Protein AF-A0A8K0G559-F1 (afdb_monomer_lite)

Organism: Ignelater luminosus (NCBI:txid2038154)

pLDDT: mean 91.62, std 3.61, range [75.44, 96.12]

InterPro domains:
  IPR001873 Epithelial sodium channel [PF00858] (1-107)
  IPR001873 Epithelial sodium channel [PTHR11690] (1-107)

Foldseek 3Di:
DFDDDPQDDGDPVHDDDDDPPDDDDDDDDDDDDDDDPVCVPDDCVVVVHDAQPRDDDDQTPTDDPRSVVLSVLQVQLCVQQVFGDPPGGDDPPTHHDDPVCVVVNVVSD

Radius of gyration: 18.07 Å; chains: 1; bounding box: 38×43×40 Å

Sequence (109 aa):
VTLHHPSELPDMDRHFRVPLDQAVLVGIKPRMITVSEELKSYTPKERQCYFSKEKYLRYFKRYTQNNCLHECYSNFTLQKCGCYPFYMPKNDSPVICGPGSNECLENSR

Secondary structure (DSSP, 8-state):
-B---TTSPPPTTSB----TT---------------GGGGGS-HHHHTS--TTTS--SS-SS--HHHHHHHHHHHHHHHHHSSB-TTS---SS--B--GGGHHHHHTT-

Structure (mmCIF, N/CA/C/O backbone):
data_AF-A0A8K0G559-F1
#
_entry.id   AF-A0A8K0G559-F1
#
loop_
_atom_site.group_PDB
_atom_site.id
_atom_site.type_symbol
_atom_site.label_atom_id
_atom_site.label_alt_id
_atom_site.label_comp_id
_atom_site.label_asym_id
_atom_site.label_entity_id
_atom_site.label_seq_id
_atom_site.pdbx_PDB_ins_code
_atom_site.Cartn_x
_atom_site.Cartn_y
_atom_site.Cartn_z
_atom_site.occupancy
_atom_site.B_iso_or_equiv
_atom_site.auth_seq_id
_atom_site.auth_comp_id
_atom_site.auth_asym_id
_atom_site.auth_atom_id
_atom_site.pdbx_PDB_model_num
ATOM 1 N N . VAL A 1 1 ? 1.305 -17.890 -6.013 1.00 89.75 1 VAL A N 1
ATOM 2 C CA . VAL A 1 1 ? 0.002 -17.398 -5.517 1.00 89.75 1 VAL A CA 1
ATOM 3 C C . VAL A 1 1 ? 0.228 -16.695 -4.189 1.00 89.75 1 VAL A C 1
ATOM 5 O O . VAL A 1 1 ? 0.958 -17.223 -3.354 1.00 89.75 1 VAL A O 1
ATOM 8 N N . THR A 1 2 ? -0.338 -15.504 -4.015 1.00 93.06 2 THR A N 1
ATOM 9 C CA . THR A 1 2 ? -0.297 -14.731 -2.765 1.00 93.06 2 THR A CA 1
ATOM 10 C C . THR A 1 2 ? -1.704 -14.674 -2.171 1.00 93.06 2 THR A C 1
ATOM 12 O O . THR A 1 2 ? -2.694 -14.695 -2.900 1.00 93.06 2 THR A O 1
ATOM 15 N N . LEU A 1 3 ? -1.798 -14.642 -0.842 1.00 91.69 3 LEU A N 1
ATOM 16 C CA . LEU A 1 3 ? -3.050 -14.429 -0.116 1.00 91.69 3 LEU A CA 1
ATOM 17 C C . LEU A 1 3 ? -2.851 -13.219 0.782 1.00 91.69 3 LEU A C 1
ATOM 19 O O . LEU A 1 3 ? -1.923 -13.193 1.587 1.00 91.69 3 LEU A O 1
ATOM 23 N N . HIS A 1 4 ? -3.709 -12.221 0.635 1.00 91.25 4 HIS A N 1
ATOM 24 C CA . HIS A 1 4 ? -3.588 -10.965 1.359 1.00 91.25 4 HIS A CA 1
ATOM 25 C C . HIS A 1 4 ? -4.966 -10.365 1.635 1.00 91.25 4 HIS A C 1
ATOM 27 O O . HIS A 1 4 ? -5.989 -10.814 1.112 1.00 91.25 4 HIS A O 1
ATOM 33 N N . HIS A 1 5 ? -4.991 -9.349 2.492 1.00 90.69 5 HIS A N 1
ATOM 34 C CA . HIS A 1 5 ? -6.200 -8.593 2.770 1.00 90.69 5 HIS A CA 1
ATOM 35 C C . HIS A 1 5 ? -6.624 -7.790 1.518 1.00 90.69 5 HIS A C 1
ATOM 37 O O . HIS A 1 5 ? -5.761 -7.209 0.858 1.00 90.69 5 HIS A O 1
ATOM 43 N N . PRO A 1 6 ? -7.927 -7.687 1.186 1.00 91.50 6 PRO A N 1
ATOM 44 C CA . PRO A 1 6 ? -8.396 -7.054 -0.056 1.00 91.50 6 PRO A CA 1
ATOM 45 C C . PRO A 1 6 ? -8.085 -5.554 -0.171 1.00 91.50 6 PRO A C 1
ATOM 47 O O . PRO A 1 6 ? -8.108 -5.005 -1.267 1.00 91.50 6 PRO A O 1
ATOM 50 N N . SER A 1 7 ? -7.811 -4.878 0.947 1.00 92.00 7 SER A N 1
ATOM 51 C CA . SER A 1 7 ? -7.400 -3.465 0.951 1.00 92.00 7 SER A CA 1
ATOM 52 C C . SER A 1 7 ? -5.890 -3.251 0.815 1.00 92.00 7 SER A C 1
ATOM 54 O O . SER A 1 7 ? -5.461 -2.102 0.868 1.00 92.00 7 SER A O 1
ATOM 56 N N . GLU A 1 8 ? -5.092 -4.314 0.720 1.00 92.00 8 GLU A N 1
ATOM 57 C CA . GLU A 1 8 ? -3.628 -4.256 0.640 1.00 92.00 8 GLU A CA 1
ATOM 58 C C . GLU A 1 8 ? -3.142 -4.756 -0.721 1.00 92.00 8 GLU A C 1
ATOM 60 O O . GLU A 1 8 ? -3.822 -5.546 -1.379 1.00 92.00 8 GLU A O 1
ATOM 65 N N . LEU A 1 9 ? -1.957 -4.305 -1.137 1.00 88.31 9 LEU A N 1
ATOM 66 C CA . LEU A 1 9 ? -1.289 -4.848 -2.317 1.00 88.31 9 LEU A CA 1
ATOM 67 C C . LEU A 1 9 ? -0.707 -6.239 -2.018 1.00 88.31 9 LEU A C 1
ATOM 69 O O . LEU A 1 9 ? -0.299 -6.499 -0.882 1.00 88.31 9 LEU A O 1
ATOM 73 N N . PRO A 1 10 ? -0.643 -7.130 -3.021 1.00 89.69 10 PRO A N 1
ATOM 74 C CA . PRO A 1 10 ? 0.009 -8.419 -2.862 1.00 89.69 10 PRO A CA 1
ATOM 75 C C . PRO A 1 10 ? 1.507 -8.232 -2.604 1.00 89.69 10 PRO A C 1
ATOM 77 O O . PRO A 1 10 ? 2.217 -7.637 -3.413 1.00 89.69 10 PRO A O 1
ATOM 80 N N . ASP A 1 11 ? 1.984 -8.797 -1.498 1.00 84.12 11 ASP A N 1
ATOM 81 C CA . ASP A 1 11 ? 3.408 -8.911 -1.200 1.00 84.12 11 ASP A CA 1
ATOM 82 C C . ASP A 1 11 ? 3.963 -10.204 -1.810 1.00 84.12 11 ASP A C 1
ATOM 84 O O . ASP A 1 11 ? 3.534 -11.314 -1.474 1.00 84.12 11 ASP A O 1
ATOM 88 N N . MET A 1 12 ? 4.914 -10.055 -2.731 1.00 84.38 12 MET A N 1
ATOM 89 C CA . MET A 1 12 ? 5.540 -11.178 -3.420 1.00 84.38 12 MET A CA 1
ATOM 90 C C . MET A 1 12 ? 6.607 -11.874 -2.577 1.00 84.38 12 MET A C 1
ATOM 92 O O . MET A 1 12 ? 6.974 -12.994 -2.919 1.00 84.38 12 MET A O 1
ATOM 96 N N . ASP A 1 13 ? 7.047 -11.309 -1.453 1.00 85.31 13 ASP A N 1
ATOM 97 C CA . ASP A 1 13 ? 7.947 -12.009 -0.530 1.00 85.31 13 ASP A CA 1
ATOM 98 C C . ASP A 1 13 ? 7.197 -13.118 0.237 1.00 85.31 13 ASP A C 1
ATOM 100 O O . ASP A 1 13 ? 7.787 -14.114 0.661 1.00 85.31 13 ASP A O 1
ATOM 104 N N . ARG A 1 14 ? 5.861 -13.017 0.341 1.00 86.00 14 ARG A N 1
ATOM 105 C CA . ARG A 1 14 ? 4.988 -13.971 1.047 1.00 86.00 14 ARG A CA 1
ATOM 106 C C . ARG A 1 14 ? 4.042 -14.687 0.083 1.00 86.00 14 ARG A C 1
ATOM 108 O O . ARG A 1 14 ? 2.842 -14.422 0.023 1.00 86.00 14 ARG A O 1
ATOM 115 N N . HIS A 1 15 ? 4.588 -15.648 -0.655 1.00 91.56 15 HIS A N 1
ATOM 116 C CA . HIS A 1 15 ? 3.856 -16.430 -1.650 1.00 91.56 15 HIS A CA 1
ATOM 117 C C . HIS A 1 15 ? 4.050 -17.936 -1.460 1.00 91.56 15 HIS A C 1
ATOM 119 O O . HIS A 1 15 ? 5.037 -18.393 -0.888 1.00 91.56 15 HIS A O 1
ATOM 125 N N . PHE A 1 16 ? 3.133 -18.721 -2.021 1.00 90.19 16 PHE A N 1
ATOM 126 C CA . PHE A 1 16 ? 3.349 -20.145 -2.261 1.00 90.19 16 PHE A CA 1
ATOM 127 C C . PHE A 1 16 ? 3.399 -20.428 -3.761 1.00 90.19 16 PHE A C 1
ATOM 129 O O . PHE A 1 16 ? 2.790 -19.725 -4.579 1.00 90.19 16 PHE A O 1
ATOM 136 N N . ARG A 1 17 ? 4.163 -21.452 -4.133 1.00 91.62 17 ARG A N 1
ATOM 137 C CA . ARG A 1 17 ? 4.357 -21.866 -5.523 1.00 91.62 17 ARG A CA 1
ATOM 138 C C . ARG A 1 17 ? 3.401 -23.001 -5.849 1.00 91.62 17 ARG A C 1
ATOM 140 O O . ARG A 1 17 ? 3.175 -23.877 -5.021 1.00 91.62 17 ARG A O 1
ATOM 147 N N . VAL A 1 18 ? 2.846 -22.956 -7.052 1.00 93.75 18 VAL A N 1
ATOM 148 C CA . VAL A 1 18 ? 1.991 -24.011 -7.593 1.00 93.75 18 VAL A CA 1
ATOM 149 C C . VAL A 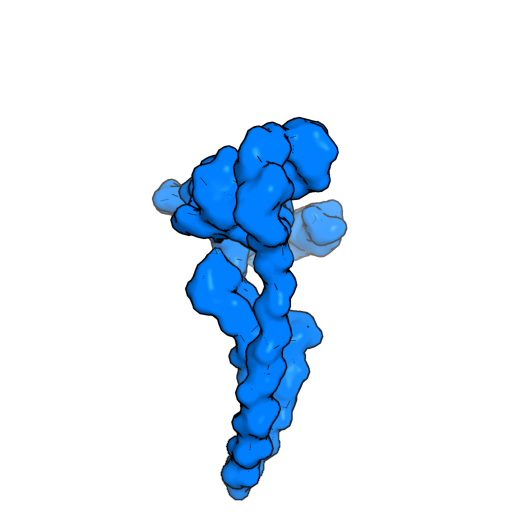1 18 ? 2.747 -24.617 -8.776 1.00 93.75 18 VAL A C 1
ATOM 151 O O . VAL A 1 18 ? 3.138 -23.857 -9.664 1.00 93.75 18 VAL A O 1
ATOM 154 N N . PRO A 1 19 ? 3.036 -25.928 -8.760 1.00 95.12 19 PRO A N 1
ATOM 155 C CA . PRO A 1 19 ? 3.675 -26.609 -9.879 1.00 95.12 19 PRO A CA 1
ATOM 156 C C . PRO A 1 19 ? 2.778 -26.610 -11.119 1.00 95.12 19 PRO A C 1
ATOM 158 O O . PRO A 1 19 ? 1.552 -26.555 -11.024 1.00 95.12 19 PRO A O 1
ATOM 161 N N . LEU A 1 20 ? 3.417 -26.665 -12.285 1.00 95.81 20 LEU A N 1
ATOM 162 C CA . LEU A 1 20 ? 2.724 -26.791 -13.564 1.00 95.81 20 LEU A CA 1
ATOM 163 C C . LEU A 1 20 ? 2.040 -28.160 -13.666 1.00 95.81 20 LEU A C 1
ATOM 165 O O . LEU A 1 20 ? 2.499 -29.127 -13.059 1.00 95.81 20 LEU A O 1
ATOM 169 N N . ASP A 1 21 ? 0.942 -28.217 -14.421 1.00 96.12 21 ASP A N 1
ATOM 170 C CA . ASP A 1 21 ? 0.173 -29.435 -14.722 1.00 96.12 21 ASP A CA 1
ATOM 171 C C . ASP A 1 21 ? -0.305 -30.228 -13.493 1.00 96.12 21 ASP A C 1
ATOM 173 O O . ASP A 1 21 ? -0.539 -31.435 -13.550 1.00 96.12 21 ASP A O 1
ATOM 177 N N . GLN A 1 22 ? -0.480 -29.544 -12.360 1.00 94.81 22 GLN A N 1
ATOM 178 C CA . GLN A 1 22 ? -0.956 -30.139 -11.116 1.00 94.81 22 GLN A CA 1
ATOM 179 C C . GLN A 1 22 ? -2.119 -29.342 -10.528 1.00 94.81 22 GLN A C 1
ATOM 181 O O . GLN A 1 22 ? -2.121 -28.111 -10.510 1.00 94.81 22 GLN A O 1
ATOM 186 N N . ALA A 1 23 ? -3.104 -30.060 -9.989 1.00 93.19 23 ALA A N 1
ATOM 187 C CA . ALA A 1 23 ? -4.177 -29.468 -9.205 1.00 93.19 23 ALA A CA 1
ATOM 188 C C . ALA A 1 23 ? -3.745 -29.367 -7.735 1.00 93.19 23 ALA A C 1
ATOM 190 O O . ALA A 1 23 ? -3.390 -30.369 -7.116 1.00 93.19 23 ALA A O 1
ATOM 191 N N . VAL A 1 24 ? -3.800 -28.160 -7.166 1.00 94.38 24 VAL A N 1
ATOM 192 C CA . VAL A 1 24 ? -3.447 -27.905 -5.763 1.00 94.38 24 VAL A CA 1
ATOM 193 C C . VAL A 1 24 ? -4.665 -27.371 -5.018 1.00 94.38 24 VAL A C 1
ATOM 195 O O . VAL 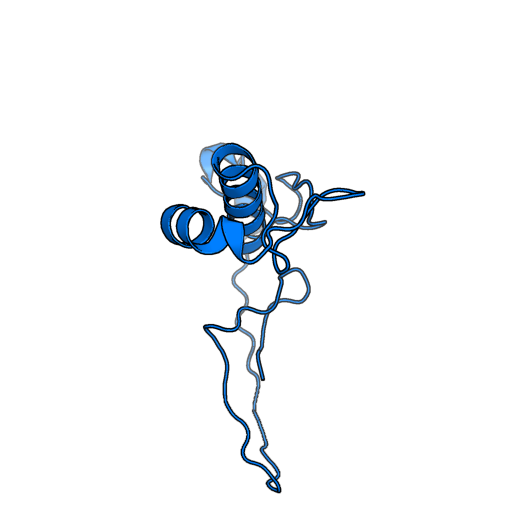A 1 24 ? -5.217 -26.333 -5.381 1.00 94.38 24 VAL A O 1
ATOM 198 N N . LEU A 1 25 ? -5.073 -28.069 -3.956 1.00 94.06 25 LEU A N 1
ATOM 199 C CA . LEU A 1 25 ? -6.152 -27.644 -3.066 1.00 94.06 25 LEU A CA 1
ATOM 200 C C . LEU A 1 25 ? -5.561 -26.933 -1.842 1.00 94.06 25 LEU A C 1
ATOM 202 O O . LEU A 1 25 ? -4.729 -27.500 -1.136 1.00 94.06 25 LEU A O 1
ATOM 206 N N . VAL A 1 26 ? -6.002 -25.704 -1.571 1.00 92.19 26 VAL A N 1
ATOM 207 C CA . VAL A 1 26 ? -5.510 -24.898 -0.442 1.00 92.19 26 VAL A CA 1
ATOM 208 C C . VAL A 1 26 ? -6.665 -24.550 0.490 1.00 92.19 26 VAL A C 1
ATOM 210 O O . VAL A 1 26 ? -7.605 -23.863 0.098 1.00 92.19 26 VAL A O 1
ATOM 213 N N . GLY A 1 27 ? -6.586 -25.003 1.742 1.00 94.12 27 GLY A N 1
ATOM 214 C CA . GLY A 1 27 ? -7.513 -24.603 2.799 1.00 94.12 27 GLY A CA 1
ATOM 215 C C . GLY A 1 27 ? -7.111 -23.255 3.396 1.00 94.12 27 GLY A C 1
ATOM 216 O O . GLY A 1 27 ? -6.013 -23.116 3.932 1.00 94.12 27 GLY A O 1
ATOM 217 N N . ILE A 1 28 ? -7.999 -22.263 3.331 1.00 92.56 28 ILE A N 1
ATOM 218 C CA . ILE A 1 28 ? -7.750 -20.918 3.865 1.00 92.56 28 ILE A CA 1
ATOM 219 C C . ILE A 1 28 ? -8.549 -20.743 5.158 1.00 92.56 28 ILE A C 1
ATOM 221 O O . ILE A 1 28 ? -9.776 -20.805 5.146 1.00 92.56 28 ILE A O 1
ATOM 225 N N . LYS A 1 29 ? -7.860 -20.485 6.277 1.00 94.88 29 LYS A N 1
ATOM 226 C CA . LYS A 1 29 ? -8.486 -20.159 7.567 1.00 94.88 29 LYS A CA 1
ATOM 227 C C . LYS A 1 29 ? -8.099 -18.738 7.997 1.00 94.88 29 LYS A C 1
ATOM 229 O O . LYS A 1 29 ? -7.001 -18.553 8.526 1.00 94.88 29 LYS A O 1
ATOM 234 N N . PRO A 1 30 ? -8.959 -17.727 7.785 1.00 92.00 30 PRO A N 1
ATOM 235 C CA . PRO A 1 30 ? -8.661 -16.367 8.211 1.00 92.00 30 PRO A CA 1
ATOM 236 C C . PRO A 1 30 ? -8.665 -16.260 9.741 1.00 92.00 30 PRO A C 1
ATOM 238 O O . PRO A 1 30 ? -9.513 -16.842 10.419 1.00 92.00 30 PRO A O 1
ATOM 241 N N . ARG A 1 31 ? -7.731 -15.476 10.288 1.00 92.19 31 ARG A N 1
ATOM 242 C CA . ARG A 1 31 ? -7.714 -15.080 11.701 1.00 92.19 31 ARG A CA 1
ATOM 243 C C . ARG A 1 31 ? -7.870 -13.570 11.783 1.00 92.19 31 ARG A C 1
ATOM 245 O O . ARG A 1 31 ? -6.998 -12.842 11.318 1.00 92.19 31 ARG A O 1
ATOM 252 N N . MET A 1 32 ? -8.965 -13.115 12.382 1.00 89.31 32 MET A N 1
ATOM 253 C CA . MET A 1 32 ? -9.230 -11.694 12.588 1.00 89.31 32 MET A CA 1
ATOM 254 C C . MET A 1 32 ? -8.939 -11.314 14.034 1.00 89.31 32 MET A C 1
ATOM 256 O O . MET A 1 32 ? -9.311 -12.035 14.957 1.00 89.31 32 MET A O 1
ATOM 260 N N . ILE A 1 33 ? -8.266 -10.181 14.212 1.00 85.75 33 ILE A N 1
ATOM 261 C CA . ILE A 1 33 ? -8.041 -9.557 15.513 1.00 85.75 33 ILE A CA 1
ATOM 262 C C . ILE A 1 33 ? -8.826 -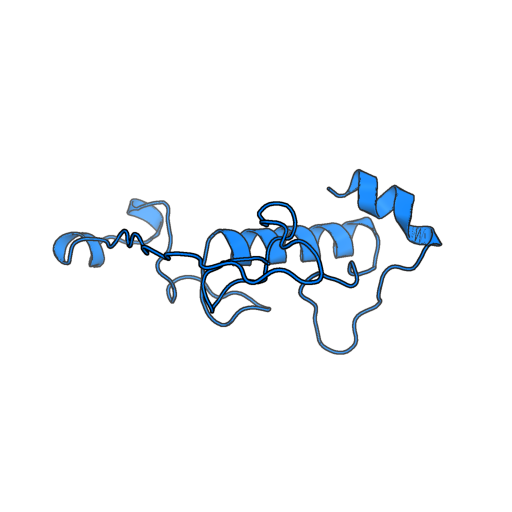8.252 15.488 1.00 85.75 33 ILE A C 1
ATOM 264 O O . ILE A 1 33 ? -8.578 -7.392 14.643 1.00 85.75 33 ILE A O 1
ATOM 268 N N . THR A 1 34 ? -9.801 -8.130 16.381 1.00 86.06 34 THR A N 1
ATOM 269 C CA . THR A 1 34 ? -10.647 -6.943 16.519 1.00 86.06 34 THR A CA 1
ATOM 270 C C . THR A 1 34 ? -10.483 -6.355 17.910 1.00 86.06 34 THR A C 1
ATOM 272 O O . THR A 1 34 ? -10.108 -7.050 18.851 1.00 86.06 34 THR A O 1
ATOM 275 N N . VAL A 1 35 ? -10.768 -5.065 18.035 1.00 86.88 35 VAL A N 1
ATOM 276 C CA . VAL A 1 35 ? -10.746 -4.359 19.318 1.00 86.88 35 VAL A CA 1
ATOM 277 C C . VAL A 1 35 ? -12.132 -4.445 19.960 1.00 86.88 35 VAL A C 1
ATOM 279 O O . VAL A 1 35 ? -13.133 -4.419 19.241 1.00 86.88 35 VAL A O 1
ATOM 282 N N . SER A 1 36 ? -12.184 -4.586 21.288 1.00 87.75 36 SER A N 1
ATOM 283 C CA . SER A 1 36 ? -13.448 -4.614 22.033 1.00 87.75 36 SER A CA 1
ATOM 284 C C . SER A 1 36 ? -14.170 -3.264 21.940 1.00 87.75 36 SER A C 1
ATOM 286 O O . SER A 1 36 ? -13.546 -2.235 21.666 1.00 87.75 36 SER A O 1
ATOM 288 N N . GLU A 1 37 ? -15.489 -3.251 22.131 1.00 85.94 37 GLU A N 1
ATOM 289 C CA . GLU A 1 37 ? -16.289 -2.026 21.983 1.00 85.94 37 GLU A CA 1
ATOM 290 C C . GLU A 1 37 ? -15.864 -0.935 22.976 1.00 85.94 37 GLU A C 1
ATOM 292 O O . GLU A 1 37 ? -15.788 0.239 22.617 1.00 85.94 37 GLU A O 1
ATOM 297 N N . GLU A 1 38 ? -15.487 -1.319 24.194 1.00 85.06 38 GLU A N 1
ATOM 298 C CA . GLU A 1 38 ? -15.068 -0.412 25.268 1.00 85.06 38 GLU A CA 1
ATOM 299 C C . GLU A 1 38 ? -13.786 0.344 24.906 1.00 85.06 38 GLU A C 1
ATOM 301 O O . GLU A 1 38 ? -13.606 1.501 25.280 1.00 85.06 38 GLU A O 1
ATOM 306 N N . LEU A 1 39 ? -12.908 -0.295 24.130 1.00 83.25 39 LEU A N 1
ATOM 307 C CA . LEU A 1 39 ? -11.636 0.272 23.694 1.00 83.25 39 LEU A CA 1
ATOM 308 C C . LEU A 1 39 ? -11.772 1.163 22.449 1.00 83.25 39 LEU A C 1
ATOM 310 O O . LEU A 1 39 ? -10.804 1.826 22.062 1.00 83.25 39 LEU A O 1
ATOM 314 N N . LYS A 1 40 ? -12.952 1.225 21.811 1.00 85.25 40 LYS A N 1
ATOM 315 C CA . LYS A 1 40 ? -13.174 2.105 20.650 1.00 85.25 40 LYS A CA 1
ATOM 316 C C . LYS A 1 40 ? -13.198 3.586 21.017 1.00 85.25 40 LYS A C 1
ATOM 318 O O . LYS A 1 40 ? -12.845 4.399 20.167 1.00 85.25 40 LYS A O 1
ATOM 323 N N . SER A 1 41 ? -13.560 3.920 22.256 1.00 88.69 41 SER A N 1
ATOM 324 C CA . SER A 1 41 ? -13.618 5.298 22.769 1.00 88.69 41 SER A CA 1
ATOM 325 C C . SER A 1 41 ? -12.241 5.939 22.960 1.00 88.69 41 SER A C 1
ATOM 327 O O . SER A 1 41 ? -12.127 7.162 22.920 1.00 88.69 41 SER A O 1
ATOM 329 N N . TYR A 1 42 ? -11.199 5.122 23.133 1.00 91.31 42 TYR A N 1
ATOM 330 C CA . TYR A 1 42 ? -9.831 5.593 23.315 1.00 91.31 42 TYR A CA 1
ATOM 331 C C . TYR A 1 42 ? -9.363 6.311 22.054 1.00 91.31 42 TYR A C 1
ATOM 333 O O . TYR A 1 42 ? -9.640 5.888 20.932 1.00 91.31 42 TYR A O 1
ATOM 341 N N . THR A 1 43 ? -8.620 7.394 22.212 1.00 92.44 43 THR A N 1
ATOM 342 C CA . THR A 1 43 ? -8.086 8.117 21.060 1.00 92.44 43 THR A CA 1
ATOM 343 C C . THR A 1 43 ? -6.960 7.315 20.389 1.00 92.44 43 THR A C 1
ATOM 345 O O . THR A 1 43 ? -6.267 6.532 21.049 1.00 92.44 43 THR A O 1
ATOM 348 N N . PRO A 1 44 ? -6.679 7.536 19.088 1.00 91.88 44 PRO A N 1
ATOM 349 C CA . PRO A 1 44 ? -5.520 6.925 18.428 1.00 91.88 44 PRO A CA 1
ATOM 350 C C . PRO A 1 44 ? -4.196 7.218 19.147 1.00 91.88 44 PRO A C 1
ATOM 352 O O . PRO A 1 44 ? -3.289 6.388 19.156 1.00 91.88 44 PRO A O 1
ATOM 355 N N . LYS A 1 45 ? -4.092 8.393 19.789 1.00 92.88 45 LYS A N 1
ATOM 356 C CA . LYS A 1 45 ? -2.916 8.796 20.566 1.00 92.88 45 LYS A CA 1
ATOM 357 C C . LYS A 1 45 ? -2.756 7.956 21.833 1.00 92.88 45 LYS A C 1
ATOM 359 O O . LYS A 1 45 ? -1.636 7.623 22.180 1.00 92.88 45 LYS A O 1
ATOM 364 N N . GLU A 1 46 ? -3.827 7.585 22.518 1.00 92.50 46 GLU A N 1
ATOM 365 C CA . GLU A 1 46 ? -3.724 6.714 23.698 1.00 92.50 46 GLU A CA 1
ATOM 366 C C . GLU A 1 46 ? -3.417 5.266 23.298 1.00 92.50 46 GLU A C 1
ATOM 368 O O . GLU A 1 46 ? -2.600 4.612 23.938 1.00 92.50 46 GLU A O 1
ATOM 373 N N . ARG A 1 47 ? -4.011 4.784 22.196 1.00 90.19 47 ARG A N 1
ATOM 374 C CA . ARG A 1 47 ? -3.811 3.410 21.694 1.00 90.19 47 ARG A CA 1
ATOM 375 C C . ARG A 1 47 ? -2.498 3.190 20.944 1.00 90.19 47 ARG A C 1
ATOM 377 O O . ARG A 1 47 ? -2.123 2.043 20.723 1.00 90.19 47 ARG A O 1
ATOM 384 N N . GLN A 1 48 ? -1.834 4.264 20.509 1.00 89.94 48 GLN A N 1
ATOM 385 C CA . GLN A 1 48 ? -0.623 4.221 19.675 1.00 89.94 48 GLN A CA 1
ATOM 386 C C . GLN A 1 48 ? -0.816 3.468 18.339 1.00 89.94 48 GLN A C 1
ATOM 388 O O . GLN A 1 48 ? 0.142 3.025 17.709 1.00 89.94 48 GLN A O 1
ATOM 393 N N . CYS A 1 49 ? -2.062 3.328 17.880 1.00 89.31 49 CYS A N 1
ATOM 394 C CA . CYS A 1 49 ? -2.421 2.713 16.607 1.00 89.31 49 CYS A CA 1
ATOM 395 C C . CYS A 1 49 ? -3.707 3.342 16.050 1.00 89.31 49 CYS A C 1
ATOM 397 O O . CYS A 1 49 ? -4.418 4.062 16.755 1.00 89.31 49 CYS A O 1
ATOM 399 N N . TYR A 1 50 ? -4.000 3.074 14.777 1.00 91.81 50 TYR A N 1
ATOM 400 C CA . TYR A 1 50 ? -5.158 3.634 14.080 1.00 91.81 50 TYR A CA 1
ATOM 401 C C . TYR A 1 50 ? -6.107 2.528 13.618 1.00 91.81 50 TYR A C 1
ATOM 403 O O . TYR A 1 50 ? -5.682 1.486 13.116 1.00 91.81 50 TYR A O 1
ATOM 411 N N . PHE A 1 51 ? -7.409 2.779 13.703 1.00 91.69 51 PHE A N 1
ATOM 412 C CA . PHE A 1 51 ? -8.410 2.008 12.980 1.00 91.69 51 PHE A CA 1
ATOM 413 C C . PHE A 1 51 ? -8.421 2.358 11.490 1.00 91.69 51 PHE A C 1
ATOM 415 O O . PHE A 1 51 ? -7.940 3.404 11.054 1.00 91.69 51 PHE A O 1
ATOM 422 N N . SER A 1 52 ? -9.063 1.494 10.697 1.00 91.62 52 SER A N 1
ATOM 423 C CA . SER A 1 52 ? -9.066 1.561 9.226 1.00 91.62 52 SER A CA 1
ATOM 424 C C . SER A 1 52 ? -9.542 2.883 8.603 1.00 91.62 52 SER A C 1
ATOM 426 O O . SER A 1 52 ? -9.289 3.112 7.420 1.00 91.62 52 SER A O 1
ATOM 428 N N . LYS A 1 53 ? -10.248 3.731 9.360 1.00 90.69 53 LYS A N 1
ATOM 429 C CA . LYS A 1 53 ? -10.768 5.035 8.919 1.00 90.69 53 LYS A CA 1
ATOM 430 C C . LYS A 1 53 ? -10.229 6.224 9.727 1.00 90.69 53 LYS A C 1
ATOM 432 O O . LYS A 1 53 ? -10.661 7.342 9.489 1.00 90.69 53 LYS A O 1
ATOM 437 N N . GLU A 1 54 ? -9.333 6.001 10.687 1.00 92.50 54 GLU A N 1
ATOM 438 C CA . GLU A 1 54 ? -8.833 7.073 11.565 1.00 92.50 54 GLU A CA 1
ATOM 439 C C . GLU A 1 54 ? -7.662 7.843 10.960 1.00 92.50 54 GLU A C 1
ATOM 441 O O . GLU A 1 54 ? -7.420 8.990 11.327 1.00 92.50 54 GLU A O 1
ATOM 446 N N . LYS A 1 55 ? -6.934 7.223 10.028 1.00 93.19 55 LYS A N 1
ATOM 447 C CA . LYS A 1 55 ? -5.804 7.842 9.342 1.00 93.19 55 LYS A CA 1
ATOM 448 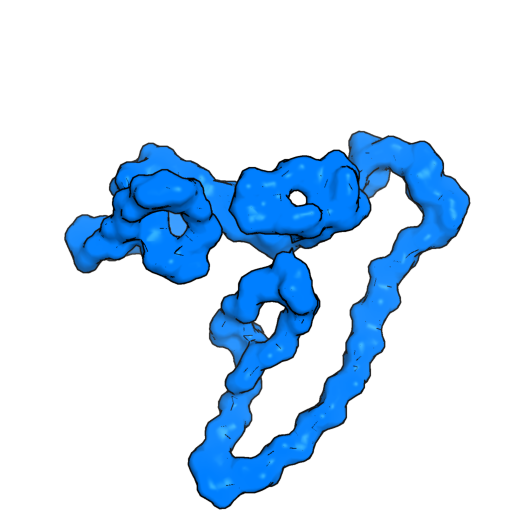C C . LYS A 1 55 ? -6.071 7.921 7.849 1.00 93.19 55 LYS A C 1
ATOM 450 O O . LYS A 1 55 ? -6.318 6.904 7.203 1.00 93.19 55 LYS A O 1
ATOM 455 N N . TYR A 1 56 ? -5.996 9.137 7.320 1.00 94.88 56 TYR A N 1
ATOM 456 C CA . TYR A 1 56 ? -6.010 9.367 5.884 1.00 94.88 56 TYR A CA 1
ATOM 457 C C . TYR A 1 56 ? -4.700 8.873 5.265 1.00 94.88 56 TYR A C 1
ATOM 459 O O . TYR A 1 56 ? -3.617 9.123 5.798 1.00 94.88 56 TYR A O 1
ATOM 467 N N . LEU A 1 57 ? -4.831 8.177 4.143 1.00 94.81 57 LEU A N 1
ATOM 468 C CA . LEU A 1 57 ? -3.750 7.707 3.290 1.00 94.81 57 LEU A CA 1
ATOM 469 C C . LEU A 1 57 ? -3.996 8.289 1.893 1.00 94.81 57 LEU A C 1
ATOM 471 O O . LEU A 1 57 ? -5.141 8.365 1.446 1.00 94.81 57 LEU A O 1
ATOM 475 N N . ARG A 1 58 ? -2.939 8.758 1.228 1.00 93.38 58 ARG A N 1
ATOM 476 C CA . ARG A 1 58 ? -3.036 9.473 -0.053 1.00 93.38 58 ARG A CA 1
ATOM 477 C C . ARG A 1 58 ? -3.401 8.554 -1.219 1.00 93.38 58 ARG A C 1
ATOM 479 O O . ARG A 1 58 ? -4.151 8.955 -2.102 1.00 93.38 58 ARG A O 1
ATOM 486 N N . TYR A 1 59 ? -2.851 7.349 -1.231 1.00 92.06 59 TYR A N 1
ATOM 487 C CA . TYR A 1 59 ? -2.946 6.369 -2.308 1.00 92.06 59 TYR A CA 1
ATOM 488 C C . TYR A 1 59 ? -3.905 5.215 -1.976 1.00 92.06 59 TYR A C 1
ATOM 490 O O . TYR A 1 59 ? -4.346 4.501 -2.876 1.00 92.06 59 TYR A O 1
ATOM 498 N N . PHE A 1 60 ? -4.256 5.028 -0.699 1.00 93.31 60 PHE A N 1
ATOM 499 C CA . PHE A 1 60 ? -5.116 3.933 -0.2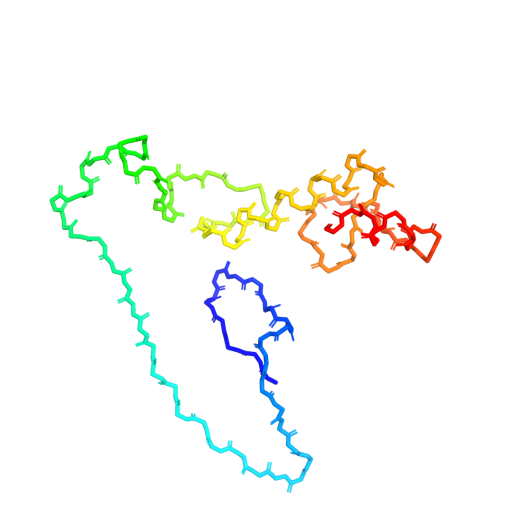42 1.00 93.31 60 PHE A CA 1
ATOM 500 C C . PHE A 1 60 ? -6.394 4.428 0.441 1.00 93.31 60 PHE A C 1
ATOM 502 O O . PHE A 1 60 ? -6.381 5.337 1.261 1.00 93.31 60 PHE A O 1
ATOM 509 N N . LYS A 1 61 ? -7.525 3.757 0.182 1.00 92.19 61 LYS A N 1
ATOM 510 C CA . LYS A 1 61 ? -8.833 4.123 0.772 1.00 92.19 61 LYS A CA 1
ATOM 511 C C . LYS A 1 61 ? -8.997 3.721 2.240 1.00 92.19 61 LYS A C 1
ATOM 513 O O . LYS A 1 61 ? -9.921 4.186 2.904 1.00 92.19 61 LYS A O 1
ATOM 518 N N . ARG A 1 62 ? -8.194 2.770 2.724 1.00 95.00 62 ARG A N 1
ATOM 519 C CA . ARG A 1 62 ? -8.296 2.203 4.074 1.00 95.00 62 ARG A CA 1
ATOM 520 C C . ARG A 1 62 ? -6.920 2.151 4.702 1.00 95.00 62 ARG A C 1
ATOM 522 O O . ARG A 1 62 ? -5.979 1.656 4.080 1.00 95.00 62 ARG A O 1
ATOM 529 N N . TYR A 1 63 ? -6.843 2.600 5.948 1.00 94.44 63 TYR A N 1
ATOM 530 C CA . TYR A 1 63 ? -5.645 2.426 6.742 1.00 94.44 63 TYR A CA 1
ATOM 531 C C . TYR A 1 63 ? -5.433 0.944 7.051 1.00 94.44 63 TYR A C 1
ATOM 533 O O . TYR A 1 63 ? -6.293 0.279 7.633 1.00 94.44 63 TYR A O 1
ATOM 541 N N . THR A 1 64 ? -4.253 0.466 6.683 1.00 94.06 64 THR A N 1
ATOM 542 C CA . THR A 1 64 ? -3.587 -0.673 7.303 1.00 94.06 64 THR A CA 1
ATOM 543 C C . THR A 1 64 ? -2.147 -0.256 7.577 1.00 94.06 64 THR A C 1
ATOM 545 O O . THR A 1 64 ? -1.647 0.709 6.983 1.00 94.06 64 THR A O 1
ATOM 548 N N . GLN A 1 65 ? -1.463 -0.967 8.473 1.00 92.44 65 GLN A N 1
ATOM 549 C CA . GLN A 1 65 ? -0.047 -0.704 8.720 1.00 92.44 65 GLN A CA 1
ATOM 550 C C . GLN A 1 65 ? 0.760 -0.831 7.422 1.00 92.44 65 GLN A C 1
ATOM 552 O O . GLN A 1 65 ? 1.576 0.040 7.129 1.00 92.44 65 GLN A O 1
ATOM 557 N N . ASN A 1 66 ? 0.467 -1.855 6.614 1.00 93.50 66 ASN A N 1
ATOM 558 C CA . ASN A 1 66 ? 1.186 -2.111 5.374 1.00 93.50 66 ASN A CA 1
ATOM 559 C C . ASN A 1 66 ? 0.976 -0.992 4.344 1.00 93.50 66 ASN A C 1
ATOM 561 O O . ASN A 1 66 ? 1.939 -0.459 3.801 1.00 93.50 66 ASN A O 1
ATOM 565 N N . ASN A 1 67 ? -0.267 -0.542 4.151 1.00 95.19 67 ASN A N 1
ATOM 566 C CA . ASN A 1 67 ? -0.562 0.583 3.262 1.00 95.19 67 ASN A CA 1
ATOM 567 C C . ASN A 1 67 ? 0.182 1.856 3.689 1.00 95.19 67 ASN A C 1
ATOM 569 O O . ASN A 1 67 ? 0.774 2.531 2.853 1.00 95.19 67 ASN A O 1
ATOM 573 N N . CYS A 1 68 ? 0.215 2.157 4.992 1.00 95.00 68 CYS A N 1
ATOM 574 C CA . CYS A 1 68 ? 0.945 3.310 5.519 1.00 95.00 68 CYS A CA 1
ATOM 575 C C . CYS A 1 68 ? 2.456 3.222 5.246 1.00 95.00 68 CYS A C 1
ATOM 577 O O . CYS A 1 68 ? 3.079 4.232 4.916 1.00 95.00 68 CYS A O 1
ATOM 579 N N . LEU A 1 69 ? 3.047 2.031 5.379 1.00 93.88 69 LEU A N 1
ATOM 580 C CA . LEU A 1 69 ? 4.462 1.803 5.086 1.00 93.88 69 LEU A CA 1
ATOM 581 C C . LEU A 1 69 ? 4.757 1.911 3.586 1.00 93.88 69 LEU A C 1
ATOM 583 O O . LEU A 1 69 ? 5.763 2.508 3.217 1.00 93.88 69 LEU A O 1
ATOM 587 N N . HIS A 1 70 ? 3.860 1.435 2.719 1.00 93.94 70 HIS A N 1
ATOM 588 C CA . HIS A 1 70 ? 3.994 1.613 1.273 1.00 93.94 70 HIS A CA 1
ATOM 589 C C . HIS A 1 70 ? 3.949 3.085 0.851 1.00 93.94 70 HIS A C 1
ATOM 591 O O . HIS A 1 70 ? 4.728 3.489 -0.012 1.00 93.94 70 HIS A O 1
ATOM 597 N N . GLU A 1 71 ? 3.088 3.912 1.458 1.00 94.38 71 GLU A N 1
ATOM 598 C CA . GLU A 1 71 ? 3.111 5.358 1.186 1.00 94.38 71 GLU A CA 1
ATOM 599 C C . GLU A 1 71 ? 4.404 6.002 1.675 1.00 94.38 71 GLU A C 1
ATOM 601 O O . GLU A 1 71 ? 4.966 6.847 0.982 1.00 94.38 71 GLU A O 1
ATOM 606 N N . CYS A 1 72 ? 4.873 5.601 2.861 1.00 94.38 72 CYS A N 1
ATOM 607 C CA . CYS A 1 72 ? 6.122 6.088 3.435 1.00 94.38 72 CYS A CA 1
ATOM 608 C C . CYS A 1 72 ? 7.297 5.795 2.497 1.00 94.38 72 CYS A C 1
ATOM 610 O O . CYS A 1 72 ? 8.015 6.714 2.113 1.00 94.38 72 CYS A O 1
ATOM 612 N N . TYR A 1 73 ? 7.424 4.540 2.061 1.00 93.75 73 TYR A N 1
ATOM 613 C CA . TYR A 1 73 ? 8.464 4.114 1.134 1.00 93.75 73 TYR A CA 1
ATOM 614 C C . TYR A 1 73 ? 8.370 4.854 -0.202 1.00 93.75 73 TYR A C 1
ATOM 616 O O . TYR A 1 73 ? 9.344 5.448 -0.647 1.00 93.75 73 TYR A O 1
ATOM 624 N N . SER A 1 74 ? 7.179 4.913 -0.802 1.00 94.19 74 SER A N 1
ATOM 625 C CA . SER A 1 74 ? 6.962 5.619 -2.069 1.00 94.19 74 SER A CA 1
ATOM 626 C C . SER A 1 74 ? 7.347 7.104 -1.991 1.00 94.19 74 SER A C 1
ATOM 628 O O . SER A 1 74 ? 8.049 7.621 -2.862 1.00 94.19 74 SER A O 1
ATOM 630 N N . ASN A 1 75 ? 6.949 7.788 -0.915 1.00 94.38 75 ASN A N 1
ATOM 631 C CA . ASN A 1 75 ? 7.291 9.194 -0.705 1.00 94.38 75 ASN A CA 1
ATOM 632 C C . ASN A 1 75 ? 8.790 9.386 -0.436 1.00 94.38 75 ASN A C 1
ATOM 634 O O . ASN A 1 75 ? 9.375 10.347 -0.934 1.00 94.38 75 ASN A O 1
ATOM 638 N N . PHE A 1 76 ? 9.416 8.481 0.318 1.00 95.06 76 PHE A N 1
ATOM 639 C CA . PHE A 1 76 ? 10.851 8.517 0.585 1.00 95.06 76 PHE A CA 1
ATOM 640 C C . PHE A 1 76 ? 11.668 8.319 -0.695 1.00 95.06 76 PHE A C 1
ATOM 642 O O . PHE A 1 76 ? 12.559 9.116 -0.988 1.00 95.06 76 PHE A O 1
ATOM 649 N N . THR A 1 77 ? 11.328 7.314 -1.505 1.00 94.81 77 THR A N 1
ATOM 650 C CA . THR A 1 77 ? 11.990 7.069 -2.789 1.00 94.81 77 THR A CA 1
ATOM 651 C C . THR A 1 77 ? 11.804 8.238 -3.749 1.00 94.81 77 THR A C 1
ATOM 653 O O . THR A 1 77 ? 12.767 8.638 -4.395 1.00 94.81 77 THR A O 1
ATOM 656 N N . LEU A 1 78 ? 10.618 8.853 -3.802 1.00 94.56 78 LEU A N 1
ATOM 657 C CA . LEU A 1 78 ? 10.415 10.061 -4.601 1.00 94.56 78 LEU A CA 1
ATOM 658 C C . LEU A 1 78 ? 11.33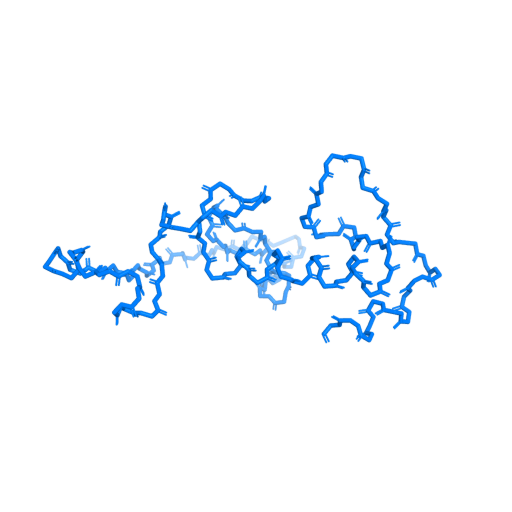4 11.203 -4.149 1.00 94.56 78 LEU A C 1
ATOM 660 O O . LEU A 1 78 ? 11.954 11.849 -4.987 1.00 94.56 78 LEU A O 1
ATOM 664 N N . GLN A 1 79 ? 11.432 11.456 -2.841 1.00 94.38 79 GLN A N 1
ATOM 665 C CA . GLN A 1 79 ? 12.283 12.525 -2.306 1.00 94.38 79 GLN A CA 1
ATOM 666 C C . GLN A 1 79 ? 13.772 12.267 -2.562 1.00 94.38 79 GLN A C 1
ATOM 668 O O . GLN A 1 79 ? 14.514 13.207 -2.832 1.00 94.38 79 GLN A O 1
ATOM 673 N N . LYS A 1 80 ? 14.207 11.005 -2.484 1.00 95.31 80 LYS A N 1
ATOM 674 C CA . LYS A 1 80 ? 15.615 10.618 -2.631 1.00 95.31 80 LYS A CA 1
ATOM 675 C C . LYS A 1 80 ? 16.049 10.451 -4.090 1.00 95.31 80 LYS A C 1
ATOM 677 O O . LYS A 1 80 ? 17.139 10.880 -4.449 1.00 95.31 80 LYS A O 1
ATOM 682 N N . CYS A 1 81 ? 15.213 9.824 -4.914 1.00 95.50 81 CYS A N 1
ATOM 683 C CA . CYS A 1 81 ? 15.544 9.407 -6.280 1.00 95.50 81 CYS A CA 1
ATOM 684 C C . CYS A 1 81 ? 14.813 10.212 -7.366 1.00 95.50 81 CYS A C 1
ATOM 686 O O . CYS A 1 81 ? 15.123 10.056 -8.543 1.00 95.50 81 CYS A O 1
ATOM 688 N N . GLY A 1 82 ? 13.829 11.046 -7.009 1.00 95.31 82 GLY A N 1
ATOM 689 C CA . GLY A 1 82 ? 13.067 11.864 -7.962 1.00 95.31 82 GLY A CA 1
ATOM 690 C C . GLY A 1 82 ? 12.071 11.084 -8.828 1.00 95.31 82 GLY A C 1
ATOM 691 O O . GLY A 1 82 ? 11.492 11.644 -9.756 1.00 95.31 82 GLY A O 1
ATOM 692 N N . CYS A 1 83 ? 11.859 9.799 -8.545 1.00 95.12 83 CYS A N 1
ATOM 693 C CA . CYS A 1 83 ? 10.991 8.916 -9.314 1.00 95.12 83 CYS A CA 1
ATOM 694 C C . CYS A 1 83 ? 10.298 7.889 -8.410 1.00 95.12 83 CYS A C 1
ATOM 696 O O . CYS A 1 83 ? 10.730 7.622 -7.289 1.00 95.12 83 CYS A O 1
ATOM 698 N N . TYR A 1 84 ? 9.217 7.297 -8.910 1.00 94.50 84 TYR A N 1
ATOM 699 C CA . TYR A 1 84 ? 8.472 6.236 -8.244 1.00 94.50 84 TYR A CA 1
ATOM 700 C C . TYR A 1 84 ? 8.911 4.856 -8.752 1.00 94.50 84 TYR A C 1
ATOM 702 O O . TYR A 1 84 ? 8.949 4.645 -9.971 1.00 94.50 84 TYR A O 1
ATOM 710 N N . PRO A 1 85 ? 9.147 3.870 -7.867 1.00 91.75 85 PRO A N 1
ATOM 711 C CA . PRO A 1 85 ? 9.235 2.474 -8.280 1.00 91.75 85 PRO A CA 1
ATOM 712 C C . PRO A 1 85 ? 7.952 2.063 -9.009 1.00 91.75 85 PRO A C 1
ATOM 714 O O . PRO A 1 85 ? 6.848 2.393 -8.568 1.00 91.75 85 PRO A O 1
ATOM 717 N N . PHE A 1 86 ? 8.067 1.318 -10.111 1.00 90.44 86 PHE A N 1
ATOM 718 C CA . PHE A 1 86 ? 6.908 1.007 -10.960 1.00 90.44 86 PHE A CA 1
ATOM 719 C C . PHE A 1 86 ? 5.772 0.295 -10.199 1.00 90.44 86 PHE A C 1
ATOM 721 O O . PHE A 1 86 ? 4.594 0.559 -10.458 1.00 90.44 86 PHE A O 1
ATOM 728 N N . TYR A 1 87 ? 6.133 -0.555 -9.233 1.00 88.19 87 TYR A N 1
ATOM 729 C CA . TYR A 1 87 ? 5.237 -1.372 -8.412 1.00 88.19 87 TYR A CA 1
ATOM 730 C C . TYR A 1 87 ? 4.665 -0.644 -7.185 1.00 88.19 87 TYR A C 1
ATOM 732 O O . TYR A 1 87 ? 3.819 -1.203 -6.491 1.00 88.19 87 TYR A O 1
ATOM 740 N N . MET A 1 88 ? 5.105 0.585 -6.901 1.00 91.44 88 MET A N 1
ATOM 741 C CA . MET A 1 88 ? 4.675 1.340 -5.723 1.00 91.44 88 MET A CA 1
ATOM 742 C C . MET A 1 88 ? 3.464 2.248 -6.008 1.00 91.44 88 MET A C 1
ATOM 744 O O . MET A 1 88 ? 3.219 2.634 -7.164 1.00 91.44 88 MET A O 1
ATOM 748 N N . PRO A 1 89 ? 2.680 2.590 -4.963 1.00 91.44 89 PRO A N 1
ATOM 749 C CA . PRO A 1 89 ? 1.582 3.547 -5.070 1.00 91.44 89 PRO A CA 1
ATOM 750 C C . PRO A 1 89 ? 2.112 4.939 -5.430 1.00 91.44 89 PRO A C 1
ATOM 752 O O . PRO A 1 89 ? 3.188 5.328 -4.983 1.00 91.44 89 PRO A O 1
ATOM 755 N N . LYS A 1 90 ? 1.377 5.685 -6.255 1.00 91.56 90 LYS A N 1
ATOM 756 C CA . LYS A 1 90 ? 1.863 6.917 -6.890 1.00 91.56 90 LYS A CA 1
ATOM 757 C C . LYS A 1 90 ? 0.713 7.850 -7.266 1.00 91.56 90 LYS A C 1
ATOM 759 O O . LYS A 1 90 ? -0.441 7.430 -7.286 1.00 91.56 90 LYS A O 1
ATOM 764 N N . ASN A 1 91 ? 1.043 9.117 -7.509 1.00 85.50 91 ASN A N 1
ATOM 765 C CA . ASN A 1 91 ? 0.089 10.154 -7.913 1.00 85.50 91 ASN A CA 1
ATOM 766 C C . ASN A 1 91 ? -0.301 10.042 -9.390 1.00 85.50 91 ASN A C 1
ATOM 768 O O . ASN A 1 91 ? 0.302 9.270 -10.137 1.00 85.50 91 ASN A O 1
ATOM 772 N N . ASP A 1 92 ? -1.259 10.870 -9.806 1.00 82.44 92 ASP A N 1
ATOM 773 C CA . ASP A 1 92 ? -1.579 11.073 -11.217 1.00 82.44 92 ASP A CA 1
ATOM 774 C C . ASP A 1 92 ? -0.351 11.622 -11.965 1.00 82.44 92 ASP A C 1
ATOM 776 O O . ASP A 1 92 ? 0.318 12.544 -11.494 1.00 82.44 92 ASP A O 1
ATOM 780 N N . SER A 1 93 ? -0.041 11.025 -13.119 1.00 85.31 93 SER A N 1
ATOM 781 C CA . SER A 1 93 ? 1.133 11.330 -13.961 1.00 85.31 93 SER A CA 1
ATOM 782 C C . SER A 1 93 ? 2.504 11.218 -13.255 1.00 85.31 93 SER A C 1
ATOM 784 O O . SER A 1 93 ? 3.249 12.197 -13.171 1.00 85.31 93 SER A O 1
ATOM 786 N N . PRO A 1 94 ? 2.884 10.027 -12.756 1.00 90.50 94 PRO A N 1
ATOM 787 C CA . PRO A 1 94 ? 4.126 9.821 -12.013 1.00 90.50 94 PRO A CA 1
ATOM 788 C C . PRO A 1 94 ? 5.345 9.647 -12.932 1.00 90.50 94 PRO A C 1
ATOM 790 O O . PRO A 1 94 ? 5.284 8.945 -13.941 1.00 90.50 94 PRO A O 1
ATOM 793 N N . VAL A 1 95 ? 6.496 10.193 -12.526 1.00 93.69 95 VAL A N 1
ATOM 794 C CA . VAL A 1 95 ? 7.794 9.835 -13.120 1.00 93.69 95 VAL A CA 1
ATOM 795 C C . VAL A 1 95 ? 8.191 8.461 -12.593 1.00 93.69 95 VAL A C 1
ATOM 797 O O . VAL A 1 95 ? 8.417 8.299 -11.395 1.00 93.69 95 VAL A O 1
ATOM 800 N N . ILE A 1 96 ? 8.245 7.459 -13.467 1.00 95.31 96 ILE A N 1
ATOM 801 C CA . ILE A 1 96 ? 8.616 6.090 -13.095 1.00 95.31 96 ILE A CA 1
ATOM 802 C C . ILE A 1 96 ? 10.131 5.922 -13.176 1.00 95.31 96 ILE A C 1
ATOM 804 O O . ILE A 1 96 ? 10.754 6.359 -14.142 1.00 95.31 96 ILE A O 1
ATOM 808 N N . CYS A 1 97 ? 10.720 5.271 -12.175 1.00 94.94 97 CYS A N 1
ATOM 809 C CA . CYS A 1 97 ? 12.142 4.957 -12.182 1.00 94.94 97 CYS A CA 1
ATOM 810 C C . CYS A 1 97 ? 12.481 3.997 -13.329 1.00 94.94 97 CYS A C 1
ATOM 812 O O . CYS A 1 97 ? 11.877 2.931 -13.459 1.00 94.94 97 CYS A O 1
ATOM 814 N N . GLY A 1 98 ? 13.463 4.384 -14.143 1.00 94.25 98 GLY A N 1
ATOM 815 C CA . GLY A 1 98 ? 14.060 3.530 -15.167 1.00 94.25 98 GLY A CA 1
ATOM 816 C C . GLY A 1 98 ? 15.325 2.820 -14.666 1.00 94.25 98 GLY A C 1
ATOM 817 O O . GLY A 1 98 ? 15.734 3.022 -13.521 1.00 94.25 98 GLY A O 1
ATOM 818 N N . PRO A 1 99 ? 16.002 2.047 -15.536 1.00 93.75 99 PRO A N 1
ATOM 819 C CA . PRO A 1 99 ? 17.216 1.307 -15.174 1.00 93.75 99 PRO A CA 1
ATOM 820 C C . PRO A 1 99 ? 18.344 2.175 -14.591 1.00 93.75 99 PRO A C 1
ATOM 822 O O . PRO A 1 99 ? 19.099 1.711 -13.743 1.00 93.75 99 PRO A O 1
ATOM 825 N N . GLY A 1 100 ? 18.438 3.448 -14.995 1.00 94.25 100 GLY A N 1
ATOM 826 C CA . GLY A 1 100 ? 19.437 4.391 -14.475 1.00 94.25 100 GLY A CA 1
ATOM 827 C C . GLY A 1 100 ? 19.256 4.774 -13.000 1.00 94.25 100 GLY A C 1
ATOM 828 O O . GLY A 1 100 ? 20.168 5.337 -12.408 1.00 94.25 100 GLY A O 1
ATOM 829 N N . SER A 1 101 ? 18.110 4.461 -12.390 1.00 94.88 101 SER A N 1
ATOM 830 C CA . SER A 1 101 ? 17.821 4.755 -10.980 1.00 94.88 101 SER A CA 1
ATOM 831 C C . SER A 1 101 ? 18.008 3.545 -10.057 1.00 94.88 101 SER A C 1
ATOM 833 O O . SER A 1 101 ? 17.740 3.666 -8.864 1.00 94.88 101 SER A O 1
ATOM 835 N N . ASN A 1 102 ? 18.452 2.390 -10.572 1.00 92.88 102 ASN A N 1
ATOM 836 C CA . ASN A 1 102 ? 18.533 1.136 -9.809 1.00 92.88 102 ASN A CA 1
ATOM 837 C C . ASN A 1 102 ? 19.384 1.253 -8.538 1.00 92.88 102 ASN A C 1
ATOM 839 O O . ASN A 1 102 ? 18.923 0.869 -7.468 1.00 92.88 102 ASN A O 1
ATOM 843 N N . GLU A 1 103 ? 20.573 1.853 -8.629 1.00 95.19 103 GLU A N 1
ATOM 844 C CA . GLU A 1 103 ? 21.445 2.059 -7.464 1.00 95.19 103 GLU A CA 1
ATOM 845 C C . GLU A 1 103 ? 20.762 2.927 -6.392 1.00 95.19 103 GLU A C 1
ATOM 847 O O . GLU A 1 103 ? 20.843 2.650 -5.195 1.00 95.19 103 GLU A O 1
ATOM 852 N N . CYS A 1 104 ? 20.020 3.960 -6.807 1.00 95.25 104 CYS A N 1
ATOM 853 C CA . CYS A 1 104 ? 19.261 4.785 -5.870 1.00 95.25 104 CYS A CA 1
ATOM 854 C C . CYS A 1 104 ? 18.121 3.994 -5.220 1.00 95.25 104 CYS A C 1
ATOM 856 O O . CYS A 1 104 ? 17.908 4.116 -4.014 1.00 95.25 104 CYS A O 1
ATOM 858 N N . LEU A 1 105 ? 17.415 3.167 -6.000 1.00 93.25 105 LEU A N 1
ATOM 859 C CA . LEU A 1 105 ? 16.328 2.326 -5.504 1.00 93.25 105 LEU A CA 1
ATOM 860 C C . LEU A 1 105 ? 16.812 1.337 -4.444 1.00 93.25 105 LEU A C 1
ATOM 862 O O . LEU A 1 105 ? 16.191 1.258 -3.384 1.00 93.25 105 LEU A O 1
ATOM 866 N N . GLU A 1 106 ? 17.926 0.647 -4.692 1.00 91.50 106 GLU A N 1
ATOM 867 C CA . GLU A 1 106 ? 18.543 -0.275 -3.731 1.00 91.50 106 GLU A CA 1
ATOM 868 C C . GLU A 1 106 ? 18.939 0.443 -2.439 1.00 91.50 106 GLU A C 1
ATOM 870 O O . GLU A 1 106 ? 18.594 -0.009 -1.351 1.00 91.50 106 GLU A O 1
ATOM 875 N N . ASN A 1 107 ? 19.545 1.627 -2.553 1.00 90.31 107 ASN A N 1
ATOM 876 C CA . ASN A 1 107 ? 19.908 2.460 -1.406 1.00 90.31 107 ASN A CA 1
ATOM 877 C C . ASN A 1 107 ? 18.710 3.147 -0.726 1.00 90.31 107 ASN A C 1
ATOM 879 O O . ASN A 1 107 ? 18.883 3.812 0.300 1.00 90.31 107 ASN A O 1
ATOM 883 N N . SER A 1 108 ? 17.516 3.100 -1.321 1.00 84.81 108 SER A N 1
ATOM 884 C CA . SER A 1 108 ? 16.293 3.692 -0.765 1.00 84.81 108 SER A CA 1
ATOM 885 C C . SER A 1 108 ? 15.422 2.689 -0.008 1.00 84.81 108 SER A C 1
ATOM 887 O O . SER A 1 108 ? 14.407 3.107 0.546 1.00 84.81 108 SER A O 1
ATOM 889 N N . ARG A 1 109 ? 15.802 1.403 -0.018 1.00 75.44 109 ARG A N 1
ATOM 890 C CA . ARG A 1 109 ? 15.091 0.288 0.615 1.00 75.44 109 ARG A CA 1
ATOM 891 C C . ARG A 1 109 ? 15.349 0.182 2.113 1.00 75.44 109 ARG A C 1
ATOM 893 O O . ARG A 1 109 ? 16.473 0.504 2.550 1.00 75.44 109 ARG A O 1
#